Protein AF-A0A931VMH2-F1 (afdb_monomer_lite)

Sequence (175 aa):
MSTATKCRPGGHDCWEQVVAPPPVGAAPSLGPLAILEAFDHLDAVWRARGANHPRLVELKSAYSTGILGLACTNRDEFQRFNGSLADLLDHMKIGDELLSQEATKQSRDGSLQRFKAWAMASLQEDDQAQAIEALKKLQQIRMLRNHFLHSGASSKLPNSLAVLGISYPPDWGQA

Radius of gyration: 21.28 Å; chains: 1; bounding box: 62×47×49 Å

Structure (mmCIF, N/CA/C/O backbone):
data_AF-A0A931VMH2-F1
#
_entry.id   AF-A0A931VMH2-F1
#
loop_
_atom_site.group_PDB
_atom_site.id
_atom_site.type_symbol
_atom_site.label_atom_id
_atom_site.label_alt_id
_atom_site.label_comp_id
_atom_site.label_asym_id
_atom_site.label_entity_id
_atom_site.label_seq_id
_atom_site.pdbx_PDB_ins_code
_atom_site.Cartn_x
_atom_site.Cartn_y
_atom_site.Cartn_z
_atom_site.occupancy
_atom_site.B_iso_or_equiv
_atom_site.auth_seq_id
_atom_site.auth_comp_id
_atom_site.auth_asym_id
_atom_site.auth_atom_id
_atom_site.pdbx_PDB_model_num
ATOM 1 N N . MET A 1 1 ? 25.954 -33.266 -26.797 1.00 42.12 1 MET A N 1
ATOM 2 C CA . MET A 1 1 ? 26.553 -32.034 -26.239 1.00 42.12 1 MET A CA 1
ATOM 3 C C . MET A 1 1 ? 26.975 -32.350 -24.816 1.00 42.12 1 MET A C 1
ATOM 5 O O . MET A 1 1 ? 26.149 -32.804 -24.040 1.00 42.12 1 MET A O 1
ATOM 9 N N . SER A 1 2 ? 28.277 -32.266 -24.553 1.00 39.47 2 SER A N 1
ATOM 10 C CA . SER A 1 2 ? 28.936 -32.774 -23.346 1.00 39.47 2 SER A CA 1
ATOM 11 C C . SER A 1 2 ? 28.580 -31.927 -22.118 1.00 39.47 2 SER A C 1
ATOM 13 O O . SER A 1 2 ? 28.890 -30.738 -22.085 1.00 39.47 2 SER A O 1
ATOM 15 N N . THR A 1 3 ? 27.922 -32.516 -21.118 1.00 45.72 3 THR A N 1
ATOM 16 C CA . THR A 1 3 ? 27.689 -31.900 -19.804 1.00 45.72 3 THR A CA 1
ATOM 17 C C . THR A 1 3 ? 28.918 -32.113 -18.928 1.00 45.72 3 THR A C 1
ATOM 19 O O . THR A 1 3 ? 28.947 -33.004 -18.083 1.00 45.72 3 THR A O 1
ATOM 22 N N . ALA A 1 4 ? 29.952 -31.310 -19.147 1.00 49.78 4 ALA A N 1
ATOM 23 C CA . ALA A 1 4 ? 31.090 -31.235 -18.245 1.00 49.78 4 ALA A CA 1
ATOM 24 C C . ALA A 1 4 ? 31.126 -29.857 -17.574 1.00 49.78 4 ALA A C 1
ATOM 26 O O . ALA A 1 4 ? 30.988 -28.833 -18.242 1.00 49.78 4 ALA A O 1
ATOM 27 N N . THR A 1 5 ? 31.427 -29.862 -16.272 1.00 58.28 5 THR A N 1
ATOM 28 C CA . THR A 1 5 ? 31.909 -28.731 -15.447 1.00 58.28 5 THR A CA 1
ATOM 29 C C . THR A 1 5 ? 30.861 -27.928 -14.654 1.00 58.28 5 THR A C 1
ATOM 31 O O . THR A 1 5 ? 30.544 -26.790 -14.982 1.00 58.28 5 THR A O 1
ATOM 34 N N . LYS A 1 6 ? 30.390 -28.483 -13.524 1.00 65.38 6 LYS A N 1
ATOM 35 C CA . LYS A 1 6 ? 29.923 -27.694 -12.355 1.00 65.38 6 LYS A CA 1
ATOM 36 C C . LYS A 1 6 ? 30.417 -28.254 -11.012 1.00 65.38 6 LYS A C 1
ATOM 38 O O . LYS A 1 6 ? 29.824 -27.973 -9.976 1.00 65.38 6 LYS A O 1
ATOM 43 N N . CYS A 1 7 ? 31.491 -29.040 -11.020 1.00 71.62 7 CYS A N 1
ATOM 44 C CA . CYS A 1 7 ? 32.107 -29.548 -9.797 1.00 71.62 7 CYS A CA 1
ATOM 45 C C . CYS A 1 7 ? 33.499 -28.933 -9.640 1.00 71.62 7 CYS A C 1
ATOM 47 O O . CYS A 1 7 ? 34.250 -28.882 -10.617 1.00 71.62 7 CYS A O 1
ATOM 49 N N . ARG A 1 8 ? 33.838 -28.466 -8.435 1.00 75.62 8 ARG A N 1
ATOM 50 C CA . ARG A 1 8 ? 35.181 -27.978 -8.083 1.00 75.62 8 ARG A CA 1
ATOM 51 C C . ARG A 1 8 ? 35.698 -28.709 -6.835 1.00 75.62 8 ARG A C 1
ATOM 53 O O . ARG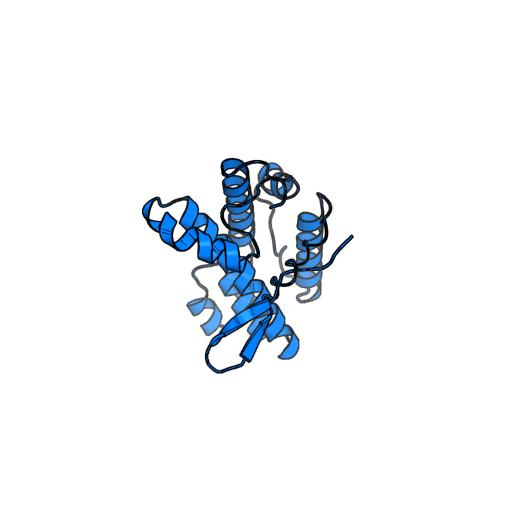 A 1 8 ? 34.879 -29.110 -6.010 1.00 75.62 8 ARG A O 1
ATOM 60 N N . PRO A 1 9 ? 37.016 -28.896 -6.673 1.00 74.81 9 PRO A N 1
ATOM 61 C CA . PRO A 1 9 ? 37.568 -29.456 -5.441 1.00 74.81 9 PRO A CA 1
ATOM 62 C C . PRO A 1 9 ? 37.358 -28.473 -4.274 1.00 74.81 9 PRO A C 1
ATOM 64 O O . PRO A 1 9 ? 37.781 -27.322 -4.366 1.00 74.81 9 PRO A O 1
ATOM 67 N N . GLY A 1 10 ? 36.693 -28.920 -3.202 1.00 65.94 10 GLY A N 1
ATOM 68 C CA . GLY A 1 10 ? 36.386 -28.120 -2.000 1.00 65.94 10 GLY A CA 1
ATOM 69 C C . GLY A 1 10 ? 37.443 -28.195 -0.889 1.00 65.94 10 GLY A C 1
ATOM 70 O O . GLY A 1 10 ? 37.294 -27.571 0.157 1.00 65.94 10 GLY A O 1
ATOM 71 N N . GLY A 1 11 ? 38.521 -28.957 -1.109 1.00 71.25 11 GLY A N 1
ATOM 72 C CA . GLY A 1 11 ? 39.480 -29.350 -0.066 1.00 71.25 11 GLY A CA 1
ATOM 73 C C . GLY A 1 11 ? 39.032 -30.605 0.701 1.00 71.25 11 GLY A C 1
ATOM 74 O O . GLY A 1 11 ? 37.857 -30.942 0.701 1.00 71.25 11 GLY A O 1
ATOM 75 N N . HIS A 1 12 ? 39.981 -31.332 1.307 1.00 51.59 12 HIS A N 1
ATOM 76 C CA . HIS A 1 12 ? 39.772 -32.625 1.997 1.00 51.59 12 HIS A CA 1
ATOM 77 C C . HIS A 1 12 ? 38.915 -33.642 1.215 1.00 51.59 12 HIS A C 1
ATOM 79 O O . HIS A 1 12 ? 37.801 -33.958 1.621 1.00 51.59 12 HIS A O 1
ATOM 85 N N . ASP A 1 13 ? 39.439 -34.141 0.088 1.00 64.50 13 ASP A N 1
ATOM 86 C CA . ASP A 1 13 ? 38.870 -35.224 -0.743 1.00 64.50 13 ASP A CA 1
ATOM 87 C C . ASP A 1 13 ? 37.395 -35.077 -1.175 1.00 64.50 13 ASP A C 1
ATOM 89 O O . ASP A 1 13 ? 36.820 -36.004 -1.749 1.00 64.50 13 ASP A O 1
ATOM 93 N N . CYS A 1 14 ? 36.770 -33.914 -0.968 1.00 71.06 14 CYS A N 1
ATOM 94 C CA . CYS A 1 14 ? 35.376 -33.684 -1.319 1.00 71.06 14 CYS A CA 1
ATOM 95 C C . CYS A 1 14 ? 35.227 -32.807 -2.573 1.00 71.06 14 CYS A C 1
ATOM 97 O O . CYS A 1 14 ? 35.977 -31.855 -2.823 1.00 71.06 14 CYS A O 1
ATOM 99 N N . TRP A 1 15 ? 34.238 -33.164 -3.393 1.00 78.81 15 TRP A N 1
ATOM 100 C CA . TRP A 1 15 ? 33.826 -32.401 -4.566 1.00 78.81 15 TRP A CA 1
ATOM 101 C C . TRP A 1 15 ? 32.634 -31.520 -4.198 1.00 78.81 15 TRP A C 1
ATOM 103 O O . TRP A 1 15 ? 31.618 -32.017 -3.717 1.00 78.81 15 TRP A O 1
ATOM 113 N N . GLU A 1 16 ? 32.736 -30.222 -4.468 1.00 79.19 16 GLU A N 1
ATOM 114 C CA . GLU A 1 16 ? 31.626 -29.282 -4.325 1.00 79.19 16 GLU A CA 1
ATOM 115 C C . GLU A 1 16 ? 30.883 -29.149 -5.652 1.00 79.19 16 GLU A C 1
ATOM 117 O O . GLU A 1 16 ? 31.488 -28.836 -6.683 1.00 79.19 16 GLU A O 1
ATOM 122 N N . GLN A 1 17 ? 29.562 -29.331 -5.628 1.00 75.44 17 GLN A N 1
ATOM 123 C CA . GLN A 1 17 ? 28.692 -29.011 -6.754 1.00 75.44 17 GLN A CA 1
ATOM 124 C C . GLN A 1 17 ? 28.274 -27.538 -6.682 1.00 75.44 17 GLN A C 1
ATOM 126 O O . GLN A 1 17 ? 27.613 -27.108 -5.738 1.00 75.44 17 GLN A O 1
ATOM 131 N N . VAL A 1 18 ? 28.611 -26.763 -7.712 1.00 71.50 18 VAL A N 1
ATOM 132 C CA . VAL A 1 18 ? 28.131 -25.388 -7.870 1.00 71.50 18 VAL A CA 1
ATOM 133 C C . VAL A 1 18 ? 26.680 -25.444 -8.347 1.00 71.50 18 VAL A C 1
ATOM 135 O O . VAL A 1 18 ? 26.397 -25.622 -9.536 1.00 71.50 18 VAL A O 1
ATOM 138 N N . VAL A 1 19 ? 25.748 -25.314 -7.405 1.00 73.31 19 VAL A N 1
ATOM 139 C CA . VAL A 1 19 ? 24.316 -25.198 -7.692 1.00 73.31 19 VAL A CA 1
ATOM 140 C C . VAL A 1 19 ? 24.008 -23.725 -7.945 1.00 73.31 19 VAL A C 1
ATOM 142 O O . VAL A 1 19 ? 24.228 -22.878 -7.082 1.00 73.31 19 VAL A O 1
ATOM 145 N N . ALA A 1 20 ? 23.531 -23.403 -9.149 1.00 68.00 20 ALA A N 1
ATOM 146 C CA . ALA A 1 20 ? 22.969 -22.080 -9.397 1.00 68.00 20 ALA A CA 1
ATOM 147 C C . ALA A 1 20 ? 21.694 -21.943 -8.548 1.00 68.00 20 ALA A C 1
ATOM 149 O O . ALA A 1 20 ? 20.912 -22.900 -8.523 1.00 68.00 20 ALA A O 1
ATOM 150 N N . PRO A 1 21 ? 21.468 -20.809 -7.860 1.00 56.44 21 PRO A N 1
ATOM 151 C CA . PRO A 1 21 ? 20.215 -20.604 -7.149 1.00 56.44 21 PRO A CA 1
ATOM 152 C C . PRO A 1 21 ? 19.050 -20.777 -8.134 1.00 56.44 21 PRO A C 1
ATOM 154 O O . PRO A 1 21 ? 19.194 -20.411 -9.308 1.00 56.44 21 PRO A O 1
ATOM 157 N N . PRO A 1 22 ? 17.919 -21.365 -7.700 1.00 48.97 22 PRO A N 1
ATOM 158 C CA . PRO A 1 22 ? 16.752 -21.466 -8.560 1.00 48.97 22 PRO A CA 1
ATOM 159 C C . PRO A 1 22 ? 16.397 -20.063 -9.067 1.00 48.97 22 PRO A C 1
ATOM 161 O O . PRO A 1 22 ? 16.495 -19.106 -8.289 1.00 48.97 22 PRO A O 1
ATOM 164 N N . PRO A 1 23 ? 16.026 -19.910 -10.353 1.00 52.97 23 PRO A N 1
ATOM 165 C CA . PRO A 1 23 ? 15.557 -18.626 -10.842 1.00 52.97 23 PRO A CA 1
ATOM 166 C C . PRO A 1 23 ? 14.404 -18.192 -9.942 1.00 52.97 23 PRO A C 1
ATOM 168 O O . PRO A 1 23 ? 13.456 -18.954 -9.735 1.00 52.97 23 PRO A O 1
ATOM 171 N N . VAL A 1 24 ? 14.522 -16.998 -9.358 1.00 58.25 24 VAL A N 1
ATOM 172 C CA . VAL A 1 24 ? 13.418 -16.370 -8.632 1.00 58.25 24 VAL A CA 1
ATOM 173 C C . VAL A 1 24 ? 12.258 -16.339 -9.620 1.00 58.25 24 VAL A C 1
ATOM 175 O O . VAL A 1 24 ? 12.388 -15.750 -10.692 1.00 58.25 24 VAL A O 1
ATOM 178 N N . GLY A 1 25 ? 11.190 -17.086 -9.328 1.00 49.72 25 GLY A N 1
ATOM 179 C CA . GLY A 1 25 ? 10.059 -17.209 -10.240 1.00 49.72 25 GLY A CA 1
ATOM 180 C C . GLY A 1 25 ? 9.553 -15.817 -10.598 1.00 49.72 25 GLY A C 1
ATOM 181 O O . GLY A 1 25 ? 9.326 -15.007 -9.698 1.00 49.72 25 GLY A O 1
ATOM 182 N N . ALA A 1 26 ? 9.430 -15.531 -11.896 1.00 53.94 26 ALA A N 1
ATOM 183 C CA . ALA A 1 26 ? 8.871 -14.270 -12.358 1.00 53.94 26 ALA A CA 1
ATOM 184 C C . ALA A 1 26 ? 7.502 -14.076 -11.697 1.00 53.94 26 ALA A C 1
ATOM 186 O O . ALA A 1 26 ? 6.684 -15.004 -11.678 1.00 53.94 26 ALA A O 1
ATOM 187 N N . ALA A 1 27 ? 7.270 -12.895 -11.121 1.00 58.91 27 ALA A N 1
ATOM 188 C CA . ALA A 1 27 ? 5.956 -12.557 -10.604 1.00 58.91 27 ALA A CA 1
ATOM 189 C C . ALA A 1 27 ? 4.923 -12.747 -11.733 1.00 58.91 27 ALA A C 1
ATOM 191 O O . ALA A 1 27 ? 5.233 -12.454 -12.894 1.00 58.91 27 ALA A O 1
ATOM 192 N N . PRO A 1 28 ? 3.721 -13.275 -11.438 1.00 60.28 28 PRO A N 1
ATOM 193 C CA . PRO A 1 28 ? 2.686 -13.401 -12.453 1.00 60.28 28 PRO A CA 1
ATOM 194 C C . PRO A 1 28 ? 2.455 -12.035 -13.103 1.00 60.28 28 PRO A C 1
ATOM 196 O O . PRO A 1 28 ? 2.351 -11.028 -12.404 1.00 60.28 28 PRO A O 1
ATOM 199 N N . SER A 1 29 ? 2.400 -12.002 -14.438 1.00 66.06 29 SER A N 1
ATOM 200 C CA . SER A 1 29 ? 2.102 -10.774 -15.174 1.00 66.06 29 SER A CA 1
ATOM 201 C C . SER A 1 29 ? 0.709 -10.301 -14.770 1.00 66.06 29 SER A C 1
ATOM 203 O O . SER A 1 29 ? -0.296 -10.947 -15.069 1.00 66.06 29 SER A O 1
ATOM 205 N N . LEU A 1 30 ? 0.666 -9.206 -14.017 1.00 74.81 30 LEU A N 1
ATOM 206 C CA . LEU A 1 30 ? -0.573 -8.558 -13.629 1.00 74.81 30 LEU A CA 1
ATOM 207 C C . LEU A 1 30 ? -1.060 -7.698 -14.797 1.00 74.81 30 LEU A C 1
ATOM 209 O O . LEU A 1 30 ? -0.277 -6.993 -15.434 1.00 74.81 30 LEU A O 1
ATOM 213 N N . GLY A 1 31 ? -2.359 -7.764 -15.089 1.00 82.12 31 GLY A N 1
ATOM 214 C CA . GLY A 1 31 ? -2.971 -6.879 -16.076 1.00 82.12 31 GLY A CA 1
ATOM 215 C C . GLY A 1 31 ? -2.892 -5.409 -15.637 1.00 82.12 31 GLY A C 1
ATOM 216 O O . GLY A 1 31 ? -2.783 -5.130 -14.441 1.00 82.12 31 GLY A O 1
ATOM 217 N N . PRO A 1 32 ? -3.024 -4.450 -16.570 1.00 84.31 32 PRO A N 1
ATOM 218 C CA . PRO A 1 32 ? -2.897 -3.017 -16.275 1.00 84.31 32 PRO A CA 1
ATOM 219 C C . PRO A 1 32 ? -3.926 -2.500 -15.256 1.00 84.31 32 PRO A C 1
ATOM 221 O O . PRO A 1 32 ? -3.747 -1.438 -14.677 1.00 84.31 32 PRO A O 1
ATOM 224 N N . LEU A 1 33 ? -5.013 -3.235 -15.013 1.00 87.88 33 LEU A N 1
ATOM 225 C CA . LEU A 1 33 ? -6.050 -2.855 -14.050 1.00 87.88 33 LEU A CA 1
ATOM 226 C C . LEU A 1 33 ? -5.936 -3.591 -12.708 1.00 87.88 33 LEU A C 1
ATOM 228 O O . LEU A 1 33 ? -6.684 -3.271 -11.792 1.00 87.88 33 LEU A O 1
ATOM 232 N N . ALA A 1 34 ? -4.990 -4.520 -12.546 1.00 88.12 34 ALA A N 1
ATOM 233 C CA . ALA A 1 34 ? -4.937 -5.404 -11.380 1.00 88.12 34 ALA A CA 1
ATOM 234 C C . ALA A 1 34 ? -4.805 -4.650 -10.046 1.00 88.12 34 ALA A C 1
ATOM 236 O O . ALA A 1 34 ? -5.396 -5.047 -9.045 1.00 88.12 34 ALA A O 1
ATOM 237 N N . ILE A 1 35 ? -4.057 -3.540 -10.017 1.00 86.75 35 ILE A N 1
ATOM 238 C CA . ILE A 1 35 ? -3.941 -2.707 -8.810 1.00 86.75 35 ILE A CA 1
ATOM 239 C C . ILE A 1 35 ? -5.276 -2.029 -8.488 1.00 86.75 35 ILE A C 1
ATOM 241 O O . ILE A 1 35 ? -5.665 -1.969 -7.324 1.00 86.75 35 ILE A O 1
ATOM 245 N N . LEU A 1 36 ? -5.993 -1.547 -9.506 1.00 87.75 36 LEU A N 1
ATOM 246 C CA . LEU A 1 36 ? -7.300 -0.914 -9.327 1.00 87.75 36 LEU A CA 1
ATOM 247 C C . LEU A 1 36 ? -8.322 -1.930 -8.809 1.00 87.75 36 LEU A C 1
ATOM 249 O O . LEU A 1 36 ? -8.990 -1.671 -7.813 1.00 87.75 36 LEU A O 1
ATOM 253 N N . GLU A 1 37 ? -8.353 -3.120 -9.411 1.00 89.88 37 GLU A N 1
ATOM 254 C CA . GLU A 1 37 ? -9.196 -4.238 -8.978 1.00 89.88 37 GLU A CA 1
ATOM 255 C C . GLU A 1 37 ? -8.888 -4.663 -7.535 1.00 89.88 37 GLU A C 1
ATOM 257 O O . GLU A 1 37 ? -9.805 -4.922 -6.756 1.00 89.88 37 GLU A O 1
ATOM 262 N N . ALA A 1 38 ? -7.609 -4.692 -7.145 1.00 89.75 38 ALA A N 1
ATOM 263 C CA . ALA A 1 38 ? -7.209 -5.013 -5.778 1.00 89.75 38 ALA A CA 1
ATOM 264 C C . ALA A 1 38 ? -7.721 -3.976 -4.764 1.00 89.75 38 ALA A C 1
ATOM 266 O O . ALA A 1 38 ? -8.177 -4.353 -3.682 1.00 89.75 38 ALA A O 1
ATOM 267 N N . PHE A 1 39 ? -7.684 -2.683 -5.105 1.00 89.06 39 PHE A N 1
ATOM 268 C CA . PHE A 1 39 ? -8.239 -1.629 -4.252 1.00 89.06 39 PHE A CA 1
ATOM 269 C C . PHE A 1 39 ? -9.767 -1.672 -4.184 1.00 89.06 39 PHE A C 1
ATOM 271 O O . PHE A 1 39 ? -10.316 -1.530 -3.092 1.00 89.06 39 PHE A O 1
ATOM 278 N N . ASP A 1 40 ? -10.449 -1.929 -5.302 1.00 89.12 40 ASP A N 1
ATOM 279 C CA . ASP A 1 40 ? -11.906 -2.098 -5.324 1.00 89.12 40 ASP A CA 1
ATOM 280 C C . ASP A 1 40 ? -12.341 -3.308 -4.492 1.00 89.12 40 ASP A C 1
ATOM 282 O O . ASP A 1 40 ? -13.294 -3.225 -3.713 1.00 89.12 40 ASP A O 1
ATOM 286 N N . HIS A 1 41 ? -11.613 -4.423 -4.598 1.00 89.56 41 HIS A N 1
ATOM 287 C CA . HIS A 1 41 ? -11.854 -5.602 -3.775 1.00 89.56 41 HIS A CA 1
ATOM 288 C C . HIS A 1 41 ? -11.646 -5.298 -2.286 1.00 89.56 41 HIS A C 1
ATOM 290 O O . HIS A 1 41 ? -12.500 -5.636 -1.464 1.00 89.56 41 HIS A O 1
ATOM 296 N N . LEU A 1 42 ? -10.547 -4.625 -1.932 1.00 88.00 42 LEU A N 1
ATOM 297 C CA . LEU A 1 42 ? -10.264 -4.241 -0.552 1.00 88.00 42 LEU A CA 1
ATOM 298 C C . LEU A 1 42 ? -11.351 -3.312 0.014 1.00 88.00 42 LEU A C 1
ATOM 300 O O . LEU A 1 42 ? -11.799 -3.522 1.141 1.00 88.00 42 LEU A O 1
ATOM 304 N N . ASP A 1 43 ? -11.812 -2.326 -0.760 1.00 88.62 43 ASP A N 1
ATOM 305 C CA . ASP A 1 43 ? -12.900 -1.429 -0.358 1.00 88.62 43 ASP A CA 1
ATOM 306 C C . ASP A 1 43 ? -14.236 -2.173 -0.213 1.00 88.62 43 ASP A C 1
ATOM 308 O O . ASP A 1 43 ? -14.979 -1.941 0.741 1.00 88.62 43 ASP A O 1
ATOM 312 N N . ALA A 1 44 ? -14.536 -3.121 -1.104 1.00 87.88 44 ALA A N 1
ATOM 313 C CA . ALA A 1 44 ? -15.732 -3.951 -0.995 1.00 87.88 44 ALA A CA 1
ATOM 314 C C . ALA A 1 44 ? -15.722 -4.801 0.286 1.00 87.88 44 ALA A C 1
ATOM 316 O O . ALA A 1 44 ? -16.713 -4.820 1.021 1.00 87.88 44 ALA A O 1
ATOM 317 N N . VAL A 1 45 ? -14.595 -5.454 0.593 1.00 85.75 45 VAL A N 1
ATOM 318 C CA . VAL A 1 45 ? -14.419 -6.232 1.831 1.00 85.75 45 VAL A CA 1
ATOM 319 C C . VAL A 1 45 ? -14.517 -5.330 3.061 1.00 85.75 45 VAL A C 1
ATOM 321 O O . VAL A 1 45 ? -15.193 -5.683 4.029 1.00 85.75 45 VAL A O 1
ATOM 324 N N . TRP A 1 46 ? -13.892 -4.153 3.018 1.00 85.44 46 TRP A N 1
ATOM 325 C CA . TRP A 1 46 ? -13.971 -3.150 4.078 1.00 85.44 46 TRP A CA 1
ATOM 326 C C . TRP A 1 46 ? -15.419 -2.759 4.390 1.00 85.44 46 TRP A C 1
ATOM 328 O O . TRP A 1 46 ? -15.866 -2.854 5.534 1.00 85.44 46 TRP A O 1
ATOM 338 N N . ARG A 1 47 ? -16.185 -2.395 3.358 1.00 85.12 47 ARG A N 1
ATOM 339 C CA . ARG A 1 47 ? -17.589 -1.989 3.498 1.00 85.12 47 ARG A CA 1
ATOM 340 C C . ARG A 1 47 ? -18.495 -3.129 3.946 1.00 85.12 47 ARG A C 1
ATOM 342 O O . ARG A 1 47 ? -19.459 -2.886 4.665 1.00 85.12 47 ARG A O 1
ATOM 349 N N . ALA A 1 48 ? -18.194 -4.363 3.546 1.00 83.38 48 ALA A N 1
ATOM 350 C CA . ALA A 1 48 ? -18.934 -5.533 4.004 1.00 83.38 48 ALA A CA 1
ATOM 351 C C . ALA A 1 48 ? -18.720 -5.804 5.502 1.00 83.38 48 ALA A C 1
ATOM 353 O O . ALA A 1 48 ? -19.642 -6.255 6.179 1.00 83.38 48 ALA A O 1
ATOM 354 N N . ARG A 1 49 ? -17.520 -5.523 6.029 1.00 78.00 49 ARG A N 1
ATOM 355 C CA . ARG A 1 49 ? -17.181 -5.779 7.438 1.00 78.00 49 ARG A CA 1
ATOM 356 C C . ARG A 1 49 ? -17.676 -4.713 8.409 1.00 78.00 49 ARG A C 1
ATOM 358 O O . ARG A 1 49 ? -17.807 -5.018 9.590 1.00 78.00 49 ARG A O 1
ATOM 365 N N . GLY A 1 50 ? -18.002 -3.507 7.953 1.00 66.38 50 GLY A N 1
ATOM 366 C CA . GLY A 1 50 ? -18.672 -2.537 8.810 1.00 66.38 50 GLY A CA 1
ATOM 367 C C . GLY A 1 50 ? -19.717 -1.742 8.044 1.00 66.38 50 GLY A C 1
ATOM 368 O O . GLY A 1 50 ? -19.416 -0.929 7.172 1.00 66.38 50 GLY A O 1
ATOM 369 N N . ALA A 1 51 ? -20.973 -2.018 8.389 1.00 49.56 51 ALA A N 1
ATOM 370 C CA . ALA A 1 51 ? -22.155 -1.726 7.585 1.00 49.56 51 ALA A CA 1
ATOM 371 C C . ALA A 1 51 ? -22.434 -0.233 7.312 1.00 49.56 51 ALA A C 1
ATOM 373 O O . ALA A 1 51 ? -23.390 0.064 6.608 1.00 49.56 51 ALA A O 1
ATOM 374 N N . ASN A 1 52 ? -21.625 0.700 7.824 1.00 63.72 52 ASN A N 1
ATOM 375 C CA . ASN A 1 52 ? -21.810 2.143 7.646 1.00 63.72 52 ASN A CA 1
ATOM 376 C C . ASN A 1 52 ? -20.498 2.940 7.515 1.00 63.72 52 ASN A C 1
ATOM 378 O O . ASN A 1 52 ? -20.521 4.164 7.654 1.00 63.72 52 ASN A O 1
ATOM 382 N N . HIS A 1 53 ? -19.351 2.299 7.261 1.00 71.50 53 HIS A N 1
ATOM 383 C CA . HIS A 1 53 ? -18.114 3.072 7.113 1.00 71.50 53 HIS A CA 1
ATOM 384 C C . HIS A 1 53 ? -18.041 3.776 5.756 1.00 71.50 53 HIS A C 1
ATOM 386 O O . HIS A 1 53 ? -18.515 3.243 4.743 1.00 71.50 53 HIS A O 1
ATOM 392 N N . PRO A 1 54 ? -17.420 4.969 5.711 1.00 78.06 54 PRO A N 1
ATOM 393 C CA . PRO A 1 54 ? -17.034 5.582 4.451 1.00 78.06 54 PRO A CA 1
ATOM 394 C C . PRO A 1 54 ? -16.094 4.653 3.667 1.00 78.06 54 PRO A C 1
ATOM 396 O O . PRO A 1 54 ? -15.521 3.703 4.212 1.00 78.06 54 PRO A O 1
ATOM 399 N N . ARG A 1 55 ? -15.944 4.948 2.370 1.00 86.44 55 ARG A N 1
ATOM 400 C CA . ARG A 1 55 ? -14.962 4.290 1.497 1.00 86.44 55 ARG A CA 1
ATOM 401 C C . ARG A 1 55 ? -13.598 4.266 2.191 1.00 86.44 55 ARG A C 1
ATOM 403 O O . ARG A 1 55 ? -13.166 5.288 2.726 1.00 86.44 55 ARG A O 1
ATOM 410 N N . LEU A 1 56 ? -12.938 3.111 2.167 1.00 86.75 56 LEU A N 1
ATOM 411 C CA . LEU A 1 56 ? -11.607 2.940 2.742 1.00 86.75 56 LEU A CA 1
ATOM 412 C C . LEU A 1 56 ? -10.608 3.845 2.034 1.00 86.75 56 LEU A C 1
ATOM 414 O O . LEU A 1 56 ? -9.751 4.449 2.672 1.00 86.75 56 LEU A O 1
ATOM 418 N N . VAL A 1 57 ? -10.719 3.914 0.709 1.00 83.81 57 VAL A N 1
ATOM 419 C CA . VAL A 1 57 ? -9.831 4.687 -0.151 1.00 83.81 57 VAL A CA 1
ATOM 420 C C . VAL A 1 57 ? -10.650 5.729 -0.888 1.00 83.81 57 VAL A C 1
ATOM 422 O O . VAL A 1 57 ? -11.641 5.414 -1.544 1.00 83.81 57 VAL A O 1
ATOM 425 N N . GLU A 1 58 ? -10.212 6.980 -0.810 1.00 81.06 58 GLU A N 1
ATOM 426 C CA . GLU A 1 58 ? -10.742 8.050 -1.643 1.00 81.06 58 GLU A CA 1
ATOM 427 C C . GLU A 1 58 ? -9.731 8.419 -2.722 1.00 81.06 58 GLU A C 1
ATOM 429 O O . GLU A 1 58 ? -8.559 8.696 -2.451 1.00 81.06 58 GLU A O 1
ATOM 434 N N . LEU A 1 59 ? -10.201 8.438 -3.968 1.00 78.19 59 LEU A N 1
ATOM 435 C CA . LEU A 1 59 ? -9.393 8.851 -5.104 1.00 78.19 59 LEU A CA 1
ATOM 436 C C . LEU A 1 59 ? -9.117 10.350 -5.011 1.00 78.19 59 LEU A C 1
ATOM 438 O O . LEU A 1 59 ? -10.003 11.175 -5.223 1.00 78.19 59 LEU A O 1
ATOM 442 N N . LYS A 1 60 ? -7.862 10.707 -4.745 1.00 78.50 60 LYS A N 1
ATOM 443 C CA . LYS A 1 60 ? -7.428 12.108 -4.767 1.00 78.50 60 LYS A CA 1
ATOM 444 C C . LYS A 1 60 ? -7.384 12.673 -6.188 1.00 78.50 60 LYS A C 1
ATOM 446 O O . LYS A 1 60 ? -7.679 13.844 -6.404 1.00 78.50 60 LYS A O 1
ATOM 451 N N . SER A 1 61 ? -6.963 11.852 -7.150 1.00 85.06 61 SER A N 1
ATOM 452 C CA . SER A 1 61 ? -6.820 12.226 -8.557 1.00 85.06 61 SER A CA 1
ATOM 453 C C . SER A 1 61 ? -6.935 10.993 -9.443 1.00 85.06 61 SER A C 1
ATOM 455 O O . SER A 1 61 ? -6.214 10.016 -9.240 1.00 85.06 61 SER A O 1
ATOM 457 N N . ALA A 1 62 ? -7.789 11.068 -10.467 1.00 85.44 62 ALA A N 1
ATOM 458 C CA . ALA A 1 62 ? -7.927 10.009 -11.465 1.00 85.44 62 ALA A CA 1
ATOM 459 C C . ALA A 1 62 ? -6.598 9.718 -12.182 1.00 85.44 62 ALA A C 1
ATOM 461 O O . ALA A 1 62 ? -6.289 8.563 -12.454 1.00 85.44 62 ALA A O 1
ATOM 462 N N . TYR A 1 63 ? -5.780 10.749 -12.428 1.00 86.50 63 TYR A N 1
ATOM 463 C CA . TYR A 1 63 ? -4.462 10.582 -13.039 1.00 86.50 63 TYR A CA 1
ATOM 464 C C . TYR A 1 63 ? -3.510 9.807 -12.123 1.00 86.50 63 TYR A C 1
ATOM 466 O O . TYR A 1 63 ? -2.942 8.807 -12.548 1.00 86.50 63 TYR A O 1
ATOM 474 N N . SER A 1 64 ? -3.366 10.227 -10.859 1.00 84.88 64 SER A N 1
ATOM 475 C CA . SER A 1 64 ? -2.450 9.586 -9.901 1.00 84.88 64 SER A CA 1
ATOM 476 C C . SER A 1 64 ? -2.793 8.120 -9.650 1.00 84.88 64 SER A C 1
ATOM 478 O O . SER A 1 64 ? -1.898 7.313 -9.424 1.00 84.88 64 SER A O 1
ATOM 480 N N . THR A 1 65 ? -4.076 7.769 -9.719 1.00 85.94 65 THR A N 1
ATOM 481 C CA . THR A 1 65 ? -4.519 6.379 -9.614 1.00 85.94 65 THR A CA 1
ATOM 482 C C . THR A 1 65 ? -4.345 5.622 -10.930 1.00 85.94 65 THR A C 1
ATOM 484 O O . THR A 1 65 ? -3.858 4.496 -10.918 1.00 85.94 65 THR A O 1
ATOM 487 N N . GLY A 1 66 ? -4.661 6.238 -12.073 1.00 86.88 66 GLY A N 1
ATOM 488 C CA . GLY A 1 66 ? -4.523 5.610 -13.389 1.00 86.88 66 GLY A CA 1
ATOM 489 C C . GLY A 1 66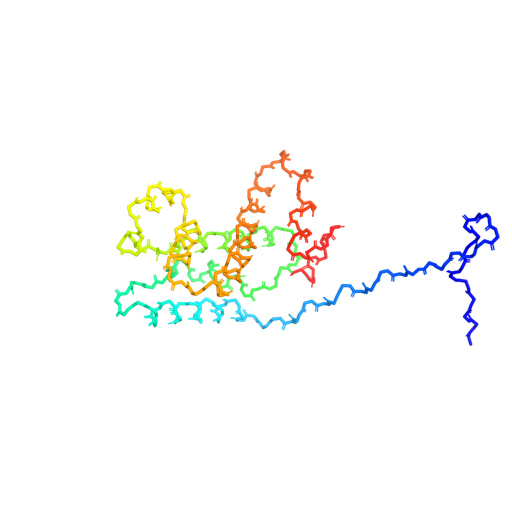 ? -3.080 5.246 -13.745 1.00 86.88 66 GLY A C 1
ATOM 490 O O . GLY A 1 66 ? -2.846 4.196 -14.337 1.00 86.88 66 GLY A O 1
ATOM 491 N N . ILE A 1 67 ? -2.098 6.056 -13.331 1.00 90.12 67 ILE A N 1
ATOM 492 C CA . ILE A 1 67 ? -0.682 5.759 -13.601 1.00 90.12 67 ILE A CA 1
ATOM 493 C C . ILE A 1 67 ? -0.166 4.507 -12.882 1.00 90.12 67 ILE A C 1
ATOM 495 O O . ILE A 1 67 ? 0.844 3.960 -13.305 1.00 90.12 67 ILE A O 1
ATOM 499 N N . LEU A 1 68 ? -0.849 4.032 -11.833 1.00 88.62 68 LEU A N 1
ATOM 500 C CA . LEU A 1 68 ? -0.477 2.789 -11.148 1.00 88.62 68 LEU A CA 1
ATOM 501 C C . LEU A 1 68 ? -0.687 1.556 -12.031 1.00 88.62 68 LEU A C 1
ATOM 503 O O . LEU A 1 68 ? -0.075 0.525 -11.787 1.00 88.62 68 LEU A O 1
ATOM 507 N N . GLY A 1 69 ? -1.533 1.662 -13.056 1.00 87.00 69 GLY A N 1
ATOM 508 C CA . GLY A 1 69 ? -1.751 0.601 -14.035 1.00 87.00 69 GLY A CA 1
ATOM 509 C C . GLY A 1 69 ? -0.736 0.563 -15.178 1.00 87.00 69 GLY A C 1
ATOM 510 O O . GLY A 1 69 ? -0.822 -0.303 -16.047 1.00 87.00 69 GLY A O 1
ATOM 511 N N . LEU A 1 70 ? 0.194 1.521 -15.225 1.00 87.19 70 LEU A N 1
ATOM 512 C CA . LEU A 1 70 ? 1.188 1.622 -16.288 1.00 87.19 70 LEU A CA 1
ATOM 513 C C . LEU A 1 70 ? 2.467 0.884 -15.895 1.00 87.19 70 LEU A C 1
ATOM 515 O O . LEU A 1 70 ? 2.929 0.981 -14.759 1.00 87.19 70 LEU A O 1
ATOM 519 N N . ALA A 1 71 ? 3.082 0.210 -16.866 1.00 83.12 71 ALA A N 1
ATOM 520 C CA . ALA A 1 71 ? 4.442 -0.285 -16.705 1.00 83.12 71 ALA A CA 1
ATOM 521 C C . ALA A 1 71 ? 5.404 0.901 -16.551 1.00 83.12 71 ALA A C 1
ATOM 523 O O . ALA A 1 71 ? 5.281 1.907 -17.258 1.00 83.12 71 ALA A O 1
ATOM 524 N N . CYS A 1 72 ? 6.360 0.787 -15.633 1.00 84.56 72 CYS A N 1
ATOM 525 C CA . CYS A 1 72 ? 7.499 1.694 -15.611 1.00 84.56 72 CYS A CA 1
ATOM 526 C C . CYS A 1 72 ? 8.541 1.217 -16.630 1.00 84.56 72 CYS A C 1
ATOM 528 O O . CYS A 1 72 ? 8.638 0.033 -16.922 1.00 84.56 72 CYS A O 1
ATOM 530 N N . THR A 1 73 ? 9.289 2.141 -17.220 1.00 83.88 73 THR A N 1
ATOM 531 C CA . THR A 1 73 ? 10.363 1.829 -18.182 1.00 83.88 73 THR A CA 1
ATOM 532 C C . THR A 1 73 ? 11.708 2.390 -17.738 1.00 83.88 73 THR A C 1
ATOM 534 O O . THR A 1 73 ? 12.753 2.079 -18.308 1.00 83.88 73 THR A O 1
ATOM 537 N N . ASN A 1 74 ? 11.695 3.232 -16.706 1.00 83.94 74 ASN A N 1
ATOM 538 C CA . ASN A 1 74 ? 12.871 3.867 -16.145 1.00 83.94 74 ASN A CA 1
ATOM 539 C C . ASN A 1 74 ? 12.666 4.201 -14.660 1.00 83.94 74 ASN A C 1
ATOM 541 O O . ASN A 1 74 ? 11.562 4.137 -14.112 1.00 83.94 74 ASN A O 1
ATOM 545 N N . ARG A 1 75 ? 13.766 4.595 -14.016 1.00 84.44 75 ARG A N 1
ATOM 546 C CA . ARG A 1 75 ? 13.816 4.938 -12.592 1.00 84.44 75 ARG A CA 1
ATOM 547 C C . ARG A 1 75 ? 12.867 6.075 -12.204 1.00 84.44 75 ARG A C 1
ATOM 549 O O . ARG A 1 75 ? 12.264 6.002 -11.136 1.00 84.44 75 ARG A O 1
ATOM 556 N N . ASP A 1 76 ? 12.756 7.116 -13.025 1.00 86.25 76 ASP A N 1
ATOM 557 C CA . ASP A 1 76 ? 11.961 8.304 -12.693 1.00 86.25 76 ASP A CA 1
ATOM 558 C C . ASP A 1 76 ? 10.464 7.979 -12.714 1.00 86.25 76 ASP A C 1
ATOM 560 O O . ASP A 1 76 ? 9.713 8.392 -11.826 1.00 86.25 76 ASP A O 1
ATOM 564 N N . GLU A 1 77 ? 10.033 7.166 -13.682 1.00 88.69 77 GLU A N 1
ATOM 565 C CA . GLU A 1 77 ? 8.679 6.618 -13.731 1.00 88.69 77 GLU A CA 1
ATOM 566 C C . GLU A 1 77 ? 8.384 5.740 -12.522 1.00 88.69 77 GLU A C 1
ATOM 568 O O . GLU A 1 77 ? 7.371 5.959 -11.859 1.00 88.69 77 GLU A O 1
ATOM 573 N N . PHE A 1 78 ? 9.286 4.816 -12.178 1.00 87.25 78 PHE A N 1
ATOM 574 C CA . PHE A 1 78 ? 9.126 3.979 -10.992 1.00 87.25 78 PHE A CA 1
ATOM 575 C C . PHE A 1 78 ? 9.011 4.821 -9.717 1.00 87.25 78 PHE A C 1
ATOM 577 O O . PHE A 1 78 ? 8.104 4.617 -8.912 1.00 87.25 78 PHE A O 1
ATOM 584 N N . GLN A 1 79 ? 9.882 5.817 -9.540 1.00 87.50 79 GLN A N 1
ATOM 585 C CA . GLN A 1 79 ? 9.836 6.720 -8.392 1.00 87.50 79 GLN A CA 1
ATOM 586 C C . GLN A 1 79 ? 8.504 7.481 -8.327 1.00 87.50 79 GLN A C 1
ATOM 588 O O . GLN A 1 79 ? 7.905 7.588 -7.253 1.00 87.50 79 GLN A O 1
ATOM 593 N N . ARG A 1 80 ? 8.015 7.985 -9.465 1.00 88.75 80 ARG A N 1
ATOM 594 C CA . ARG A 1 80 ? 6.725 8.681 -9.566 1.00 88.75 80 ARG A CA 1
ATOM 595 C C . ARG A 1 80 ? 5.545 7.759 -9.245 1.00 88.75 80 ARG A C 1
ATOM 597 O O . ARG A 1 80 ? 4.629 8.171 -8.529 1.00 88.75 80 ARG A O 1
ATOM 604 N N . PHE A 1 81 ? 5.554 6.531 -9.760 1.00 90.25 81 PHE A N 1
ATOM 605 C CA . PHE A 1 81 ? 4.487 5.548 -9.550 1.00 90.25 81 PHE A CA 1
ATOM 606 C C . PHE A 1 81 ? 4.477 5.053 -8.102 1.00 90.25 81 PHE A C 1
ATOM 608 O O . PHE A 1 81 ? 3.433 5.091 -7.455 1.00 90.25 81 PHE A O 1
ATOM 615 N N . ASN A 1 82 ? 5.645 4.729 -7.540 1.00 88.94 82 ASN A N 1
ATOM 616 C CA . ASN A 1 82 ? 5.799 4.392 -6.125 1.00 88.94 82 ASN A CA 1
ATOM 617 C C . ASN A 1 82 ? 5.343 5.544 -5.212 1.00 88.94 82 ASN A C 1
ATOM 619 O O . ASN A 1 82 ? 4.680 5.312 -4.203 1.00 88.94 82 ASN A O 1
ATOM 623 N N . GLY A 1 83 ? 5.659 6.793 -5.573 1.00 90.12 83 GLY A N 1
ATOM 624 C CA . GLY A 1 83 ? 5.160 7.979 -4.877 1.00 90.12 83 GLY A CA 1
ATOM 625 C C . GLY A 1 83 ? 3.633 8.074 -4.903 1.00 90.12 83 GLY A C 1
ATOM 626 O O . GLY A 1 83 ? 3.018 8.268 -3.860 1.00 90.12 83 GLY A O 1
ATOM 627 N N . SER A 1 84 ? 3.022 7.848 -6.068 1.00 90.75 84 SER A N 1
ATOM 628 C CA . SER A 1 84 ? 1.561 7.881 -6.231 1.00 90.75 84 SER A CA 1
ATOM 629 C C . SER A 1 84 ? 0.863 6.760 -5.456 1.00 90.75 84 SER A C 1
ATOM 631 O O . SER A 1 84 ? -0.195 6.986 -4.871 1.00 90.75 84 SER A O 1
ATOM 633 N N . LEU A 1 85 ? 1.474 5.573 -5.384 1.00 90.38 85 LEU A N 1
ATOM 634 C CA . LEU A 1 85 ? 0.972 4.466 -4.573 1.00 90.38 85 LEU A CA 1
ATOM 635 C C . LEU A 1 85 ? 1.068 4.786 -3.079 1.00 90.38 85 LEU A C 1
ATOM 637 O O . LEU A 1 85 ? 0.103 4.595 -2.344 1.00 90.38 85 LEU A O 1
ATOM 641 N N . ALA A 1 86 ? 2.208 5.306 -2.622 1.00 89.50 86 ALA A N 1
ATOM 642 C CA . ALA A 1 86 ? 2.380 5.715 -1.231 1.00 89.50 86 ALA A CA 1
ATOM 643 C C . ALA A 1 86 ? 1.392 6.823 -0.835 1.00 89.50 86 ALA A C 1
ATOM 645 O O . ALA A 1 86 ? 0.830 6.775 0.257 1.00 89.50 86 ALA A O 1
ATOM 646 N N . ASP A 1 87 ? 1.131 7.777 -1.729 1.00 88.81 87 ASP A N 1
ATOM 647 C CA . ASP A 1 87 ? 0.120 8.809 -1.516 1.00 88.81 87 ASP A CA 1
ATOM 648 C C . ASP A 1 87 ? -1.280 8.195 -1.407 1.00 88.81 87 ASP A C 1
ATOM 650 O O . ASP A 1 87 ? -2.014 8.540 -0.485 1.00 88.81 87 ASP A O 1
ATOM 654 N N . LEU A 1 88 ? -1.649 7.253 -2.280 1.00 89.44 88 LEU A N 1
ATOM 655 C CA . LEU A 1 88 ? -2.933 6.547 -2.197 1.00 89.44 88 LEU A CA 1
ATOM 656 C C . LEU A 1 88 ? -3.101 5.832 -0.844 1.00 89.44 88 LEU A C 1
ATOM 658 O O . LEU A 1 88 ? -4.147 5.948 -0.207 1.00 89.44 88 LEU A O 1
ATOM 662 N N . LEU A 1 89 ? -2.048 5.160 -0.368 1.00 90.06 89 LEU A N 1
ATOM 663 C CA . LEU A 1 89 ? -2.029 4.504 0.942 1.00 90.06 89 LEU A CA 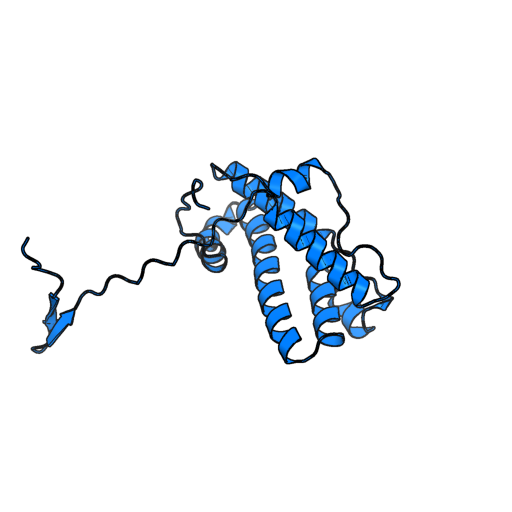1
ATOM 664 C C . LEU A 1 89 ? -2.145 5.511 2.095 1.00 90.06 89 LEU A C 1
ATOM 666 O O . LEU A 1 89 ? -2.872 5.260 3.056 1.00 90.06 89 LEU A O 1
ATOM 670 N N . ASP A 1 90 ? -1.469 6.659 2.011 1.00 87.56 90 ASP A N 1
ATOM 671 C CA . ASP A 1 90 ? -1.534 7.728 3.018 1.00 87.56 90 ASP A CA 1
ATOM 672 C C . ASP A 1 90 ? -2.962 8.319 3.143 1.00 87.56 90 ASP A C 1
ATOM 674 O O . ASP A 1 90 ? -3.313 8.839 4.201 1.00 87.56 90 ASP A O 1
ATOM 678 N N . HIS A 1 91 ? -3.811 8.187 2.112 1.00 87.19 91 HIS A N 1
ATOM 679 C CA . HIS A 1 91 ? -5.196 8.689 2.102 1.00 87.19 91 HIS A CA 1
ATOM 680 C C . HIS A 1 91 ? -6.254 7.656 2.522 1.00 87.19 91 HIS A C 1
ATOM 682 O O . HIS A 1 91 ? -7.447 7.963 2.454 1.00 87.19 91 HIS A O 1
ATOM 688 N N . MET A 1 92 ? -5.871 6.457 2.978 1.00 88.25 92 MET A N 1
ATOM 689 C CA . MET A 1 92 ? -6.869 5.526 3.513 1.00 88.25 92 MET A CA 1
ATOM 690 C C . MET A 1 92 ? -7.522 6.086 4.781 1.00 88.25 92 MET A C 1
ATOM 692 O O . MET A 1 92 ? -6.839 6.560 5.696 1.00 88.25 92 MET A O 1
ATOM 696 N N . LYS A 1 93 ? -8.847 5.986 4.857 1.00 87.19 93 LYS A N 1
ATOM 697 C CA . LYS A 1 93 ? -9.653 6.520 5.952 1.00 87.19 93 LYS A CA 1
ATOM 698 C C . LYS A 1 93 ? -10.136 5.402 6.861 1.00 87.19 93 LYS A C 1
ATOM 700 O O . LYS A 1 93 ? -11.039 4.645 6.530 1.00 87.19 93 LYS A O 1
ATOM 705 N N . ILE A 1 94 ? -9.544 5.355 8.048 1.00 87.06 94 ILE A N 1
ATOM 706 C CA . ILE A 1 94 ? -10.006 4.535 9.168 1.00 87.06 94 ILE A CA 1
ATOM 707 C C . ILE A 1 94 ? -10.566 5.503 10.193 1.00 87.06 94 ILE A C 1
ATOM 709 O O . ILE A 1 94 ? -9.812 6.355 10.660 1.00 87.06 94 ILE A O 1
ATOM 713 N N . GLY A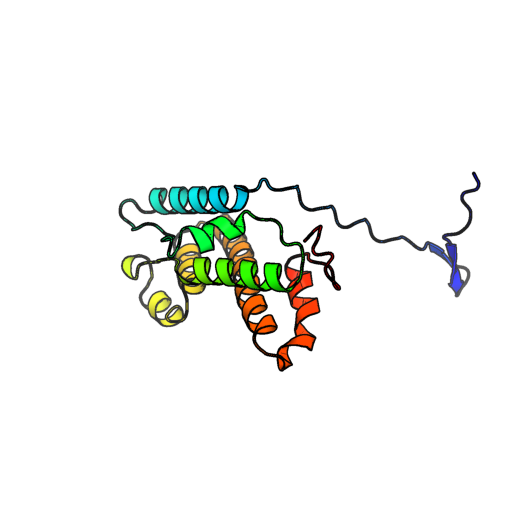 1 95 ? -11.857 5.421 10.503 1.00 83.38 95 GLY A N 1
ATOM 714 C CA . GLY A 1 95 ? -12.501 6.294 11.485 1.00 83.38 95 GLY A CA 1
ATOM 715 C C . GLY A 1 95 ? -12.087 5.967 12.923 1.00 83.38 95 GLY A C 1
ATOM 716 O O . GLY A 1 95 ? -11.659 4.850 13.212 1.00 83.38 95 GLY A O 1
ATOM 717 N N . ASP A 1 96 ? -12.142 6.952 13.823 1.00 84.56 96 ASP A N 1
ATOM 718 C CA . ASP A 1 96 ? -11.806 6.750 15.244 1.00 84.56 96 ASP A CA 1
ATOM 719 C C . ASP A 1 96 ? -12.814 5.825 15.938 1.00 84.56 96 ASP A C 1
ATOM 721 O O . ASP A 1 96 ? -12.460 5.135 16.888 1.00 84.56 96 ASP A O 1
ATOM 725 N N . GLU A 1 97 ? -14.048 5.761 15.436 1.00 85.06 97 GLU A N 1
ATOM 726 C CA . GLU A 1 97 ? -15.108 4.878 15.925 1.00 85.06 97 GLU A CA 1
ATOM 727 C C . GLU A 1 97 ? -14.789 3.386 15.762 1.00 85.06 97 GLU A C 1
ATOM 729 O O . GLU A 1 97 ? -15.410 2.544 16.404 1.00 85.06 97 GLU A O 1
ATOM 734 N N . LEU A 1 98 ? -13.817 3.063 14.906 1.00 82.88 98 LEU A N 1
ATOM 735 C CA . LEU A 1 98 ? -13.357 1.705 14.633 1.00 82.88 98 LEU A CA 1
ATOM 736 C C . LEU A 1 98 ? -12.155 1.275 15.473 1.00 82.88 98 LEU A C 1
ATOM 738 O O . LEU A 1 98 ? -11.683 0.144 15.341 1.00 82.88 98 LEU A O 1
ATOM 742 N N . LEU A 1 99 ? -11.623 2.176 16.294 1.00 85.56 99 LEU A N 1
ATOM 743 C CA . LEU A 1 99 ? -10.404 1.968 17.059 1.00 85.56 99 LEU A CA 1
ATOM 744 C C . LEU A 1 99 ? -10.703 2.081 18.557 1.00 85.56 99 LEU A C 1
ATOM 746 O O . LEU A 1 99 ? -11.531 2.880 18.992 1.00 85.56 99 LEU A O 1
ATOM 750 N N . SER A 1 100 ? -9.996 1.300 19.377 1.00 83.69 100 SER A N 1
ATOM 751 C CA . SER A 1 100 ? -9.996 1.526 20.826 1.00 83.69 100 SER A CA 1
ATOM 752 C C . SER A 1 100 ? -9.325 2.862 21.164 1.00 83.69 100 SER A C 1
ATOM 754 O O . SER A 1 100 ? -8.524 3.383 20.385 1.00 83.69 100 SER A O 1
ATOM 756 N N . GLN A 1 101 ? -9.592 3.421 22.347 1.00 82.81 101 GLN A N 1
ATOM 757 C CA . GLN A 1 101 ? -8.976 4.691 22.754 1.00 82.81 101 GLN A CA 1
ATOM 758 C C . GLN A 1 101 ? -7.441 4.609 22.787 1.00 82.81 101 GLN A C 1
ATOM 760 O O . GLN A 1 101 ? -6.755 5.553 22.382 1.00 82.81 101 GLN A O 1
ATOM 765 N N . GLU A 1 102 ? -6.892 3.480 23.235 1.00 82.31 102 GLU A N 1
ATOM 766 C CA . GLU A 1 102 ? -5.461 3.184 23.199 1.00 82.31 102 GLU A CA 1
ATOM 767 C C . GLU A 1 102 ? -4.941 3.123 21.758 1.00 82.31 102 GLU A C 1
ATOM 769 O O . GLU A 1 102 ? -3.935 3.766 21.441 1.00 82.31 102 GLU A O 1
ATOM 774 N N . ALA A 1 103 ? -5.648 2.417 20.869 1.00 81.38 103 ALA A N 1
ATOM 775 C CA . ALA A 1 103 ? -5.286 2.307 19.460 1.00 81.38 103 ALA A CA 1
ATOM 776 C C . ALA A 1 103 ? -5.296 3.673 18.765 1.00 81.38 103 ALA A C 1
ATOM 778 O O . ALA A 1 103 ? -4.348 3.999 18.049 1.00 81.38 103 ALA A O 1
ATOM 779 N N . THR A 1 104 ? -6.303 4.508 19.017 1.00 80.44 104 THR A N 1
ATOM 780 C CA . THR A 1 104 ? -6.408 5.863 18.460 1.00 80.44 104 THR A CA 1
ATOM 781 C C . THR A 1 104 ? -5.215 6.728 18.858 1.00 80.44 104 THR A C 1
ATOM 783 O O . THR A 1 104 ? -4.652 7.428 18.019 1.00 80.44 104 THR A O 1
ATOM 786 N N . LYS A 1 105 ? -4.761 6.647 20.117 1.00 79.62 105 LYS A N 1
ATOM 787 C CA . LYS A 1 105 ? -3.576 7.384 20.588 1.00 79.62 105 LYS A CA 1
ATOM 788 C C . LYS A 1 105 ? -2.287 6.893 19.926 1.00 79.62 105 LYS A C 1
ATOM 790 O O . LYS A 1 105 ? -1.458 7.715 19.550 1.00 79.62 105 LYS A O 1
ATOM 795 N N . GLN A 1 106 ? -2.125 5.579 19.772 1.00 75.31 106 GLN A N 1
ATOM 796 C CA . GLN A 1 106 ? -0.917 4.961 19.204 1.00 75.31 106 GLN A CA 1
ATOM 797 C C . GLN A 1 106 ? -0.820 5.058 17.675 1.00 75.31 106 GLN A C 1
ATOM 799 O O . GLN A 1 106 ? 0.262 4.905 17.114 1.00 75.31 106 GLN A O 1
ATOM 804 N N . SER A 1 107 ? -1.940 5.286 16.989 1.00 75.69 107 SER A N 1
ATOM 805 C CA . SER A 1 107 ? -2.032 5.297 15.523 1.00 75.69 107 SER A CA 1
ATOM 806 C C . SER A 1 107 ? -2.257 6.690 14.926 1.00 75.69 107 SER A C 1
ATOM 808 O O . SER A 1 107 ? -2.601 6.807 13.750 1.00 75.69 107 SER A O 1
ATOM 810 N N . ARG A 1 108 ? -2.021 7.755 15.706 1.00 66.31 108 ARG A N 1
ATOM 811 C CA . ARG A 1 108 ? -2.168 9.153 15.258 1.00 66.31 108 ARG A CA 1
ATOM 812 C C . ARG A 1 108 ? -1.364 9.491 13.997 1.00 66.31 108 ARG A C 1
ATOM 814 O O . ARG A 1 108 ? -1.792 10.352 13.237 1.00 66.31 108 ARG A O 1
ATOM 821 N N . ASP A 1 109 ? -0.269 8.777 13.743 1.00 67.81 109 ASP A N 1
ATOM 822 C CA . ASP A 1 109 ? 0.743 9.178 12.758 1.00 67.81 109 ASP A CA 1
ATOM 823 C C . ASP 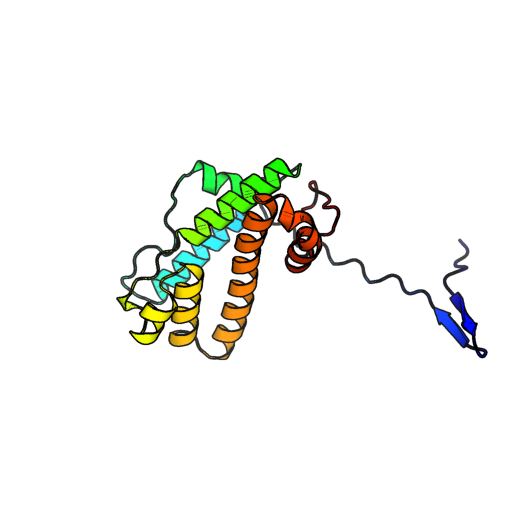A 1 109 ? 0.657 8.463 11.391 1.00 67.81 109 ASP A C 1
ATOM 825 O O . ASP A 1 109 ? 1.572 8.572 10.567 1.00 67.81 109 ASP A O 1
ATOM 829 N N . GLY A 1 110 ? -0.429 7.738 11.087 1.00 84.19 110 GLY A N 1
ATOM 830 C CA . GLY A 1 110 ? -0.622 7.259 9.712 1.00 84.19 110 GLY A CA 1
ATOM 831 C C . GLY A 1 110 ? -1.758 6.272 9.465 1.00 84.19 110 GLY A C 1
ATOM 832 O O . GLY A 1 110 ? -2.042 5.388 10.272 1.00 84.19 110 GLY A O 1
ATOM 833 N N . SER A 1 111 ? -2.344 6.373 8.272 1.00 88.94 111 SER A N 1
ATOM 834 C CA . SER A 1 111 ? -3.436 5.533 7.767 1.00 88.94 111 SER A CA 1
ATOM 835 C C . SER A 1 111 ? -3.154 4.026 7.873 1.00 88.94 111 SER A C 1
ATOM 837 O O . SER A 1 111 ? -3.979 3.279 8.391 1.00 88.94 111 SER A O 1
ATOM 839 N N . LEU A 1 112 ? -1.960 3.573 7.473 1.00 90.38 112 LEU A N 1
ATOM 840 C CA . LEU A 1 112 ? -1.544 2.166 7.567 1.00 90.38 112 LEU A CA 1
ATOM 841 C C . LEU A 1 112 ? -1.454 1.668 9.015 1.00 90.38 112 LEU A C 1
ATOM 843 O O . LEU A 1 112 ? -1.747 0.506 9.287 1.00 90.38 112 LEU A O 1
ATOM 847 N N . GLN A 1 113 ? -1.060 2.532 9.953 1.00 90.12 113 GLN A N 1
ATOM 848 C CA . GLN A 1 113 ? -0.990 2.167 11.368 1.00 90.12 113 GLN A CA 1
ATOM 849 C C . GLN A 1 113 ? -2.391 2.067 11.978 1.00 90.12 113 GLN A C 1
ATOM 851 O O . GLN A 1 113 ? -2.652 1.158 12.765 1.00 90.12 113 GLN A O 1
ATOM 856 N N . ARG A 1 114 ? -3.307 2.953 11.572 1.00 90.12 114 ARG A N 1
ATOM 857 C CA . ARG A 1 114 ? -4.727 2.865 11.939 1.00 90.12 114 ARG A CA 1
ATOM 858 C C . ARG A 1 114 ? -5.358 1.595 11.378 1.00 90.12 114 ARG A C 1
ATOM 860 O O . ARG A 1 114 ? -6.028 0.878 12.113 1.00 90.12 114 ARG A O 1
ATOM 867 N N . PHE A 1 115 ? -5.066 1.263 10.119 1.00 89.38 115 PHE A N 1
ATOM 868 C CA . PHE A 1 115 ? -5.534 0.024 9.497 1.00 89.38 115 PHE A CA 1
ATOM 869 C C . PHE A 1 115 ? -5.015 -1.200 10.257 1.00 89.38 115 PHE A C 1
ATOM 871 O O . PHE A 1 115 ? -5.781 -2.108 10.562 1.00 89.38 115 PHE A O 1
ATOM 878 N N . LYS A 1 116 ? -3.727 -1.208 10.626 1.00 90.56 116 LYS A N 1
ATOM 879 C CA . LYS A 1 116 ? -3.137 -2.276 11.441 1.00 90.56 116 LYS A CA 1
ATOM 880 C C . LYS A 1 116 ? -3.865 -2.448 12.771 1.00 90.56 116 LYS A C 1
ATOM 882 O O . LYS A 1 116 ? -4.190 -3.570 13.141 1.00 90.56 116 LYS A O 1
ATOM 887 N N . ALA A 1 117 ? -4.114 -1.350 13.480 1.00 89.88 117 ALA A N 1
ATOM 888 C CA . ALA A 1 117 ? -4.794 -1.394 14.767 1.00 89.88 117 ALA A CA 1
ATOM 889 C C . ALA A 1 117 ? -6.227 -1.935 14.640 1.00 89.88 117 ALA A C 1
ATOM 891 O O . ALA A 1 117 ? -6.624 -2.799 15.419 1.00 89.88 117 ALA A O 1
ATOM 892 N N . TRP A 1 118 ? -6.963 -1.500 13.614 1.00 88.62 118 TRP A N 1
ATOM 893 C CA . TRP A 1 118 ? -8.279 -2.054 13.297 1.00 88.62 118 TRP A CA 1
ATOM 894 C C . TRP A 1 118 ? -8.212 -3.554 12.980 1.00 88.62 118 TRP A C 1
ATOM 896 O O . TRP A 1 118 ? -9.000 -4.327 13.523 1.00 88.62 118 TRP A O 1
ATOM 906 N N . ALA A 1 119 ? -7.255 -3.978 12.148 1.00 88.62 119 ALA A N 1
ATOM 907 C CA . ALA A 1 119 ? -7.103 -5.372 11.744 1.00 88.62 119 ALA A CA 1
ATOM 908 C C . ALA A 1 119 ? -6.831 -6.281 12.953 1.00 88.62 119 ALA A C 1
ATOM 910 O O . ALA A 1 119 ? -7.453 -7.328 13.095 1.00 88.62 119 ALA A O 1
ATOM 911 N N . MET A 1 120 ? -5.966 -5.847 13.870 1.00 89.38 120 MET A N 1
ATOM 912 C CA . MET A 1 120 ? -5.681 -6.580 15.108 1.00 89.38 120 MET A CA 1
ATOM 913 C C . MET A 1 120 ? -6.890 -6.669 16.049 1.00 89.38 120 MET A C 1
ATOM 915 O O . MET A 1 120 ? -7.002 -7.625 16.807 1.00 89.38 120 MET A O 1
ATOM 919 N N . ALA A 1 121 ? -7.789 -5.685 16.017 1.00 87.62 121 ALA A N 1
ATOM 920 C CA . ALA A 1 121 ? -8.990 -5.682 16.850 1.00 87.62 121 ALA A CA 1
ATOM 921 C C . ALA A 1 121 ? -10.167 -6.456 16.228 1.00 87.62 121 ALA A C 1
ATOM 923 O O . ALA A 1 121 ? -11.035 -6.927 16.957 1.00 87.62 121 ALA A O 1
ATOM 924 N N . SER A 1 122 ? -10.213 -6.564 14.896 1.00 85.25 122 SER A N 1
ATOM 925 C CA . SER A 1 122 ? -11.424 -6.973 14.163 1.00 85.25 122 SER A CA 1
ATOM 926 C C . SER A 1 122 ? -11.289 -8.284 13.387 1.00 85.25 122 SER A C 1
ATOM 928 O O . SER A 1 122 ? -12.298 -8.839 12.947 1.00 85.25 122 SER A O 1
ATOM 930 N N . LEU A 1 123 ? -10.067 -8.769 13.153 1.00 87.69 123 LEU A N 1
ATOM 931 C CA . LEU A 1 123 ? -9.815 -10.019 12.431 1.00 87.69 123 LEU A CA 1
ATOM 932 C C . LEU A 1 123 ? -9.593 -11.187 13.403 1.00 87.69 123 LEU A C 1
ATOM 934 O O . LEU A 1 123 ? -9.204 -10.979 14.550 1.00 87.69 123 LEU A O 1
ATOM 938 N N . GLN A 1 124 ? -9.817 -12.415 12.933 1.00 90.06 124 GLN A N 1
ATOM 939 C CA . GLN A 1 124 ? -9.426 -13.634 13.655 1.00 90.06 124 GLN A CA 1
ATOM 940 C C . GLN A 1 124 ? -7.902 -13.806 13.624 1.00 90.06 124 GLN A C 1
ATOM 942 O O . GLN A 1 124 ? -7.253 -13.273 12.730 1.00 90.06 124 GLN A O 1
ATOM 947 N N . GLU A 1 125 ? -7.326 -14.545 14.572 1.00 87.88 125 GLU A N 1
ATOM 948 C CA . GLU A 1 125 ? -5.866 -14.649 14.754 1.00 87.88 125 GLU A CA 1
ATOM 949 C C . GLU A 1 125 ? -5.113 -15.073 13.475 1.00 87.88 125 GLU A C 1
ATOM 951 O O . GLU A 1 125 ? -4.120 -14.441 13.107 1.00 87.88 125 GLU A O 1
ATOM 956 N N . ASP A 1 126 ? -5.642 -16.050 12.731 1.00 86.88 126 ASP A N 1
ATOM 957 C CA . ASP A 1 126 ? -5.062 -16.494 11.455 1.00 86.88 126 ASP A CA 1
ATOM 958 C C . ASP A 1 126 ? -5.064 -15.375 10.392 1.00 86.88 126 ASP A C 1
ATOM 960 O O . ASP A 1 126 ? -4.052 -15.110 9.734 1.00 86.88 126 ASP A O 1
ATOM 964 N N . ASP A 1 127 ? -6.180 -14.648 10.275 1.00 87.19 127 ASP A N 1
ATOM 965 C CA . ASP A 1 127 ? -6.332 -13.513 9.356 1.00 87.19 127 ASP A CA 1
ATOM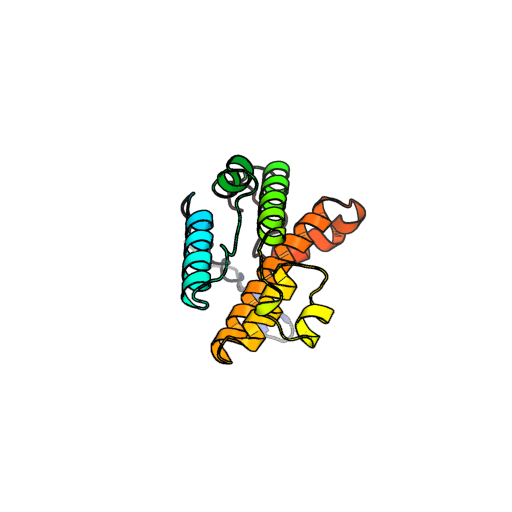 966 C C . ASP A 1 127 ? -5.448 -12.321 9.775 1.00 87.19 127 ASP A C 1
ATOM 968 O O . ASP A 1 127 ? -4.956 -11.568 8.927 1.00 87.19 127 ASP A O 1
ATOM 972 N N . GLN A 1 128 ? -5.229 -12.131 11.082 1.00 89.81 128 GLN A N 1
ATOM 973 C CA . GLN A 1 128 ? -4.389 -11.056 11.615 1.00 89.81 128 GLN A CA 1
ATOM 974 C C . GLN A 1 128 ? -2.943 -11.211 11.153 1.00 89.81 128 GLN A C 1
ATOM 976 O O . GLN A 1 128 ? -2.339 -10.233 10.706 1.00 89.81 128 GLN A O 1
ATOM 981 N N . ALA A 1 129 ? -2.386 -12.422 11.237 1.00 87.56 129 ALA A N 1
ATOM 982 C CA . ALA A 1 129 ? -1.010 -12.681 10.827 1.00 87.56 129 ALA A CA 1
ATOM 983 C C . ALA A 1 129 ? -0.802 -12.333 9.345 1.00 87.56 129 ALA A C 1
ATOM 985 O O . ALA A 1 129 ? 0.125 -11.593 8.998 1.00 87.56 129 ALA A O 1
ATOM 986 N N . GLN A 1 130 ? -1.715 -12.782 8.480 1.00 88.00 130 GLN A N 1
ATOM 987 C CA . GLN A 1 130 ? -1.663 -12.483 7.050 1.00 88.00 130 GLN A CA 1
ATOM 988 C C . GLN A 1 130 ? -1.813 -10.980 6.767 1.00 88.00 130 GLN A C 1
ATOM 990 O O . GLN A 1 130 ? -1.048 -10.419 5.976 1.00 88.00 130 GLN A O 1
ATOM 995 N N . ALA A 1 131 ? -2.752 -10.303 7.435 1.00 88.25 131 ALA A N 1
ATOM 996 C CA . ALA A 1 131 ? -2.955 -8.864 7.283 1.00 88.25 131 ALA A CA 1
ATOM 997 C C . ALA A 1 131 ? -1.729 -8.054 7.738 1.00 88.25 131 ALA A C 1
ATOM 999 O O . ALA A 1 131 ? -1.335 -7.096 7.071 1.00 88.25 131 ALA A O 1
ATOM 1000 N N . ILE A 1 132 ? -1.086 -8.445 8.841 1.00 89.56 132 ILE A N 1
ATOM 1001 C CA . ILE A 1 132 ? 0.125 -7.791 9.353 1.00 89.56 132 ILE A CA 1
ATOM 1002 C C . ILE A 1 132 ? 1.277 -7.923 8.356 1.00 89.56 132 ILE A C 1
ATOM 1004 O O . ILE A 1 132 ? 1.968 -6.935 8.101 1.00 89.56 132 ILE A O 1
ATOM 1008 N N . GLU A 1 133 ? 1.482 -9.102 7.769 1.00 87.75 133 GLU A N 1
ATOM 1009 C CA . GLU A 1 133 ? 2.519 -9.293 6.750 1.00 87.75 133 GLU A CA 1
ATOM 1010 C C . GLU A 1 133 ? 2.246 -8.473 5.482 1.00 87.75 133 GLU A C 1
ATOM 1012 O O . GLU A 1 133 ? 3.156 -7.835 4.945 1.00 87.75 133 GLU A O 1
ATOM 1017 N N . ALA A 1 134 ? 0.989 -8.399 5.035 1.00 89.62 134 ALA A N 1
ATOM 1018 C CA . ALA A 1 134 ? 0.609 -7.534 3.920 1.00 89.62 134 ALA A CA 1
ATOM 1019 C C . ALA A 1 134 ? 0.868 -6.047 4.235 1.00 89.62 134 ALA A C 1
ATOM 1021 O O . ALA A 1 134 ? 1.476 -5.333 3.435 1.00 89.62 134 ALA A O 1
ATOM 1022 N N . LEU A 1 135 ? 0.492 -5.583 5.431 1.00 90.69 135 LEU A N 1
ATOM 1023 C CA . LEU A 1 135 ? 0.721 -4.205 5.872 1.00 90.69 135 LEU A CA 1
ATOM 1024 C C . LEU A 1 135 ? 2.205 -3.861 5.971 1.00 90.69 135 LEU A C 1
ATOM 1026 O O . LEU A 1 135 ? 2.588 -2.749 5.611 1.00 90.69 135 LEU A O 1
ATOM 1030 N N . LYS A 1 136 ? 3.055 -4.801 6.403 1.00 88.88 136 LYS A N 1
ATOM 1031 C CA . LYS A 1 136 ? 4.512 -4.610 6.386 1.00 88.88 136 LYS A CA 1
ATOM 1032 C C . LYS A 1 136 ? 5.001 -4.322 4.969 1.00 88.88 136 LYS A C 1
ATOM 1034 O O . LYS A 1 136 ? 5.746 -3.364 4.789 1.00 88.88 136 LYS A O 1
ATOM 1039 N N . LYS A 1 137 ? 4.547 -5.071 3.956 1.00 87.81 137 LYS A N 1
ATOM 1040 C CA . LYS A 1 137 ? 4.910 -4.807 2.549 1.00 87.81 137 LYS A CA 1
ATOM 1041 C C . LYS A 1 137 ? 4.468 -3.410 2.097 1.00 87.81 137 LYS A C 1
ATOM 1043 O O . LYS A 1 137 ? 5.268 -2.677 1.522 1.00 87.81 137 LYS A O 1
ATOM 1048 N N . LEU A 1 138 ? 3.246 -2.992 2.436 1.00 90.12 138 LEU A N 1
ATOM 1049 C CA . LEU A 1 138 ? 2.746 -1.644 2.124 1.00 90.12 138 LEU A CA 1
ATOM 1050 C C . LEU A 1 138 ? 3.547 -0.533 2.831 1.00 90.12 138 LEU A C 1
ATOM 1052 O O . LEU A 1 138 ? 3.829 0.512 2.246 1.00 90.12 138 LEU A O 1
ATOM 1056 N N . GLN A 1 139 ? 3.979 -0.759 4.074 1.00 88.94 139 GLN A N 1
ATOM 1057 C CA . GLN A 1 139 ? 4.862 0.168 4.789 1.00 88.94 139 GLN A CA 1
ATOM 1058 C C . GLN A 1 139 ? 6.237 0.288 4.116 1.00 88.94 139 GLN A C 1
ATOM 1060 O O . GLN A 1 139 ? 6.796 1.384 4.072 1.00 88.94 139 GLN A O 1
ATOM 1065 N N . GLN A 1 140 ? 6.766 -0.798 3.544 1.00 86.38 140 GLN A N 1
ATOM 1066 C CA . GLN A 1 140 ? 8.037 -0.766 2.812 1.00 86.38 140 GLN A CA 1
ATOM 1067 C C . GLN A 1 140 ? 7.956 0.073 1.534 1.00 86.38 140 GLN A C 1
ATOM 1069 O O . GLN A 1 140 ? 8.887 0.821 1.252 1.00 86.38 140 GLN A O 1
ATOM 1074 N N . ILE A 1 141 ? 6.828 0.054 0.821 1.00 86.44 141 ILE A N 1
ATOM 1075 C CA . ILE A 1 141 ? 6.572 0.937 -0.336 1.00 86.44 141 ILE A CA 1
ATOM 1076 C C . ILE A 1 141 ? 6.673 2.417 0.078 1.00 86.44 141 ILE A C 1
ATOM 1078 O O . ILE A 1 141 ? 7.332 3.232 -0.580 1.00 86.44 141 ILE A O 1
ATOM 1082 N N . ARG A 1 142 ? 6.097 2.766 1.237 1.00 85.12 142 ARG A N 1
ATOM 1083 C CA . ARG A 1 142 ? 6.190 4.117 1.817 1.00 85.12 142 ARG A CA 1
ATOM 1084 C C . ARG A 1 142 ? 7.627 4.479 2.209 1.00 85.12 142 ARG A C 1
ATOM 1086 O O . ARG A 1 142 ? 8.067 5.598 1.953 1.00 85.12 142 ARG A O 1
ATOM 1093 N N . MET A 1 143 ? 8.376 3.548 2.802 1.00 84.19 143 MET A N 1
ATOM 1094 C CA . MET A 1 143 ? 9.794 3.756 3.125 1.00 84.19 143 MET A CA 1
ATOM 1095 C C . MET A 1 143 ? 10.647 3.941 1.867 1.00 84.19 143 MET A C 1
ATOM 1097 O O . MET A 1 143 ? 11.522 4.807 1.837 1.00 84.19 143 MET A O 1
ATOM 1101 N N . LEU A 1 144 ? 10.354 3.182 0.811 1.00 84.81 144 LEU A N 1
ATOM 1102 C CA . LEU A 1 144 ? 11.044 3.269 -0.468 1.00 84.81 144 LEU A CA 1
ATOM 1103 C C . LEU A 1 144 ? 10.892 4.661 -1.095 1.00 84.81 144 LEU A C 1
ATOM 1105 O O . LEU A 1 144 ? 11.886 5.219 -1.558 1.00 84.81 144 LEU A O 1
ATOM 1109 N N . ARG A 1 145 ? 9.700 5.278 -1.011 1.00 84.25 145 ARG A N 1
ATOM 1110 C CA . ARG A 1 145 ? 9.486 6.685 -1.415 1.00 84.25 145 ARG A CA 1
ATOM 1111 C C . ARG A 1 145 ? 10.488 7.609 -0.721 1.00 84.25 145 ARG A C 1
ATOM 1113 O O . ARG A 1 145 ? 11.157 8.399 -1.381 1.00 84.25 145 ARG A O 1
ATOM 1120 N N . ASN A 1 146 ? 10.630 7.483 0.597 1.00 81.56 146 ASN A N 1
ATOM 1121 C CA . ASN A 1 146 ? 11.538 8.329 1.374 1.00 81.56 146 ASN A CA 1
ATOM 1122 C C . ASN A 1 146 ? 13.008 8.109 0.980 1.00 81.56 146 ASN A C 1
ATOM 1124 O O . ASN A 1 146 ? 13.785 9.063 0.956 1.00 81.56 146 ASN A O 1
ATOM 1128 N N . HIS A 1 147 ? 13.393 6.877 0.631 1.00 81.12 147 HIS A N 1
ATOM 1129 C CA . HIS A 1 147 ? 14.752 6.578 0.176 1.00 81.12 147 HIS A CA 1
ATOM 1130 C C . HIS A 1 147 ? 15.088 7.195 -1.188 1.00 81.12 147 HIS A C 1
ATOM 1132 O O . HIS A 1 147 ? 16.235 7.571 -1.414 1.00 81.12 147 HIS A O 1
ATOM 1138 N N . PHE A 1 148 ? 14.106 7.346 -2.079 1.00 76.44 148 PHE A N 1
ATOM 1139 C CA . PHE A 1 148 ? 14.307 8.051 -3.346 1.00 76.44 148 PHE A CA 1
ATOM 1140 C C . PHE A 1 148 ? 14.406 9.576 -3.187 1.00 76.44 148 PHE A C 1
ATOM 1142 O O . PHE A 1 148 ? 15.107 10.221 -3.962 1.00 76.44 148 PHE A O 1
ATOM 1149 N N . LEU A 1 149 ? 13.730 10.158 -2.189 1.00 71.44 149 LEU A N 1
ATOM 1150 C CA . LEU A 1 149 ? 13.674 11.612 -1.985 1.00 71.44 149 LEU A CA 1
ATOM 1151 C C . LEU A 1 149 ? 14.913 12.199 -1.292 1.00 71.44 149 LEU A C 1
ATOM 1153 O O . LEU A 1 149 ? 15.202 13.383 -1.454 1.00 71.44 149 LEU A O 1
ATOM 1157 N N . HIS A 1 150 ? 15.658 11.398 -0.529 1.00 69.06 150 HIS A N 1
ATOM 1158 C CA . HIS A 1 150 ? 16.823 11.868 0.220 1.00 69.06 150 HIS A CA 1
ATOM 1159 C C . HIS A 1 150 ? 18.110 11.220 -0.302 1.00 69.06 150 HIS A C 1
ATOM 1161 O O . HIS A 1 150 ? 18.314 10.016 -0.168 1.00 69.06 150 HIS A O 1
ATOM 1167 N N . SER A 1 151 ? 19.025 12.032 -0.839 1.00 54.66 151 SER A N 1
ATOM 1168 C CA . SER A 1 151 ? 20.303 11.590 -1.429 1.00 54.66 151 SER A CA 1
ATOM 1169 C C . SER A 1 151 ? 21.177 10.739 -0.489 1.00 54.66 151 SER A C 1
ATOM 1171 O O . SER A 1 151 ? 21.920 9.877 -0.956 1.00 54.66 151 SER A O 1
ATOM 1173 N N . GLY A 1 152 ? 21.047 10.907 0.833 1.00 52.56 152 GLY A N 1
ATOM 1174 C CA . GLY A 1 152 ? 21.746 10.109 1.852 1.00 52.56 152 GLY A CA 1
ATOM 1175 C C . GLY A 1 152 ? 21.194 8.692 2.082 1.00 52.56 152 GLY A C 1
ATOM 1176 O O . GLY A 1 152 ? 21.850 7.886 2.737 1.00 52.56 152 GLY A O 1
ATOM 1177 N N . ALA A 1 153 ? 20.018 8.355 1.543 1.00 55.00 153 ALA A N 1
ATOM 1178 C CA . ALA A 1 153 ? 19.387 7.040 1.697 1.00 55.00 153 ALA A CA 1
ATOM 1179 C C . ALA A 1 153 ? 19.780 6.023 0.606 1.00 55.00 153 ALA A C 1
ATOM 1181 O O . ALA A 1 153 ? 19.353 4.867 0.650 1.00 55.00 153 ALA A O 1
ATOM 1182 N N . SER A 1 154 ? 20.640 6.428 -0.335 1.00 60.56 154 SER A N 1
ATOM 1183 C CA . SER A 1 154 ? 21.116 5.605 -1.456 1.00 60.56 154 SER A CA 1
ATOM 1184 C C . SER A 1 154 ? 21.720 4.258 -1.015 1.00 60.56 154 SER A C 1
ATOM 1186 O O . SER A 1 154 ? 21.534 3.246 -1.685 1.00 60.56 154 SER A O 1
ATOM 1188 N N . SER A 1 155 ? 22.352 4.190 0.165 1.00 68.94 155 SER A N 1
ATOM 1189 C CA . SER A 1 155 ? 22.935 2.946 0.699 1.00 68.94 155 SER A CA 1
ATOM 1190 C C . SER A 1 155 ? 21.905 1.906 1.164 1.00 68.94 155 SER A C 1
ATOM 1192 O O . SER A 1 155 ? 22.227 0.723 1.238 1.00 68.94 155 SER A O 1
ATOM 1194 N N . LYS A 1 156 ? 20.663 2.313 1.464 1.00 75.88 156 LYS A N 1
ATOM 1195 C CA . LYS A 1 156 ? 19.576 1.420 1.921 1.00 75.88 156 LYS A CA 1
ATOM 1196 C C . LYS A 1 156 ? 18.628 0.999 0.798 1.00 75.88 156 LYS A C 1
ATOM 1198 O O . LYS A 1 156 ? 17.772 0.134 1.007 1.00 75.88 156 LYS A O 1
ATOM 1203 N N . LEU A 1 157 ? 18.775 1.600 -0.381 1.00 79.31 157 LEU A N 1
ATOM 1204 C CA . LEU A 1 157 ? 17.920 1.353 -1.534 1.00 79.31 157 LEU A CA 1
ATOM 1205 C C . LEU A 1 157 ? 17.956 -0.117 -2.004 1.00 79.31 157 LEU A C 1
ATOM 1207 O O . LEU A 1 157 ? 16.871 -0.677 -2.154 1.00 79.31 157 LEU A O 1
ATOM 1211 N N . PRO A 1 158 ? 19.123 -0.791 -2.138 1.00 81.56 158 PRO A N 1
ATOM 1212 C CA . PRO A 1 158 ? 19.160 -2.192 -2.573 1.00 81.56 158 PRO A CA 1
ATOM 1213 C C . PRO A 1 158 ? 18.385 -3.129 -1.641 1.00 81.56 158 PRO A C 1
ATOM 1215 O O . PRO A 1 158 ? 17.584 -3.937 -2.099 1.00 81.56 158 PRO A O 1
ATOM 1218 N N . ASN A 1 159 ? 18.547 -2.964 -0.324 1.00 81.25 159 ASN A N 1
ATOM 1219 C CA . ASN A 1 159 ? 17.830 -3.775 0.664 1.00 81.25 159 ASN A CA 1
ATOM 1220 C C . ASN A 1 159 ? 16.317 -3.525 0.618 1.00 81.25 159 ASN A C 1
ATOM 1222 O O . ASN A 1 159 ? 15.535 -4.456 0.764 1.00 81.25 159 ASN A O 1
ATOM 1226 N N . SER A 1 160 ? 15.900 -2.275 0.398 1.00 80.44 160 SER A N 1
ATOM 1227 C CA . SER A 1 160 ? 14.475 -1.920 0.334 1.00 80.44 160 SER A CA 1
ATOM 1228 C C . SER A 1 160 ? 13.799 -2.501 -0.911 1.00 80.44 160 SER A C 1
ATOM 1230 O O . SER A 1 160 ? 12.672 -2.976 -0.829 1.00 80.44 160 SER A O 1
ATOM 1232 N N . LEU A 1 161 ? 14.502 -2.505 -2.048 1.00 82.12 161 LEU A N 1
ATOM 1233 C CA . LEU A 1 161 ? 14.041 -3.135 -3.288 1.00 82.12 161 LEU A CA 1
ATOM 1234 C C . LEU A 1 161 ? 13.964 -4.660 -3.148 1.00 82.12 161 LEU A C 1
ATOM 1236 O O . LEU A 1 161 ? 12.956 -5.254 -3.524 1.00 82.12 161 LEU A O 1
ATOM 1240 N N . ALA A 1 162 ? 14.962 -5.279 -2.509 1.00 83.06 162 ALA A N 1
ATOM 1241 C CA . ALA A 1 162 ? 14.983 -6.721 -2.273 1.00 83.06 162 ALA A CA 1
ATOM 1242 C C . ALA A 1 162 ? 13.789 -7.207 -1.431 1.00 83.06 162 ALA A C 1
ATOM 1244 O O . ALA A 1 162 ? 13.242 -8.273 -1.705 1.00 83.06 162 ALA A O 1
ATOM 1245 N N . VAL A 1 163 ? 13.327 -6.418 -0.452 1.00 81.00 163 VAL A N 1
ATOM 1246 C CA . VAL A 1 163 ? 12.119 -6.741 0.338 1.00 81.00 163 VAL A CA 1
ATOM 1247 C C . VAL A 1 163 ? 10.852 -6.771 -0.527 1.00 81.00 163 VAL A C 1
ATOM 1249 O O . VAL A 1 163 ? 9.921 -7.521 -0.232 1.00 81.00 163 VAL A O 1
ATOM 1252 N N . LEU A 1 164 ? 10.821 -5.995 -1.610 1.00 78.25 164 LEU A N 1
ATOM 1253 C CA . LEU A 1 164 ? 9.739 -6.009 -2.595 1.00 78.25 164 LEU A CA 1
ATOM 1254 C C . LEU A 1 164 ? 9.957 -7.049 -3.706 1.00 78.25 164 LEU A C 1
ATOM 1256 O O . LEU A 1 164 ? 9.144 -7.136 -4.619 1.00 78.25 164 LEU A O 1
ATOM 1260 N N . GLY A 1 165 ? 11.032 -7.843 -3.638 1.00 80.00 165 GLY A N 1
ATOM 1261 C CA . GLY A 1 165 ? 11.395 -8.806 -4.679 1.00 80.00 165 GLY A CA 1
ATOM 1262 C C . GLY A 1 165 ? 12.008 -8.171 -5.931 1.00 80.00 165 GLY A C 1
ATOM 1263 O O . GLY A 1 165 ? 12.172 -8.856 -6.936 1.00 80.00 165 GLY A O 1
ATOM 1264 N N . ILE A 1 166 ? 12.367 -6.886 -5.883 1.00 80.81 166 ILE A N 1
ATOM 1265 C CA . ILE A 1 166 ? 12.971 -6.170 -7.008 1.00 80.81 166 ILE A CA 1
ATOM 1266 C C . ILE A 1 166 ? 14.493 -6.332 -6.935 1.00 80.81 166 ILE A C 1
ATOM 1268 O O . ILE A 1 166 ? 15.125 -6.010 -5.925 1.00 80.81 166 ILE A O 1
ATOM 1272 N N . SER A 1 167 ? 15.088 -6.833 -8.017 1.00 80.81 167 SER A N 1
ATOM 1273 C CA . SER A 1 167 ? 16.541 -7.013 -8.124 1.00 80.81 167 SER A CA 1
ATOM 1274 C C . SER A 1 167 ? 17.279 -5.669 -8.185 1.00 80.81 167 SER A C 1
ATOM 1276 O O . SER A 1 167 ? 16.718 -4.663 -8.614 1.00 80.81 167 SER A O 1
ATOM 1278 N N . TYR A 1 168 ? 18.552 -5.642 -7.772 1.00 74.75 168 TYR A N 1
ATOM 1279 C CA . TYR A 1 168 ? 19.411 -4.461 -7.898 1.00 74.75 168 TYR A CA 1
ATOM 1280 C C . TYR A 1 168 ? 20.667 -4.771 -8.736 1.00 74.75 168 TYR A C 1
ATOM 1282 O O . TYR A 1 168 ? 21.387 -5.711 -8.393 1.00 74.75 168 TYR A O 1
ATOM 1290 N N . PRO A 1 169 ? 20.986 -3.972 -9.773 1.00 76.38 169 PRO A N 1
ATOM 1291 C CA . PRO A 1 169 ? 20.192 -2.854 -10.289 1.00 76.38 169 PRO A CA 1
ATOM 1292 C C . PRO A 1 169 ? 18.849 -3.337 -10.882 1.00 76.38 169 PRO A C 1
ATOM 1294 O O . PRO A 1 169 ? 18.809 -4.438 -11.431 1.00 76.38 169 PRO A O 1
ATOM 1297 N N . PRO A 1 170 ? 17.757 -2.557 -10.766 1.00 75.00 170 PRO A N 1
ATOM 1298 C CA . PRO A 1 170 ? 16.466 -2.952 -11.323 1.00 75.00 170 PRO A CA 1
ATOM 1299 C C . PRO A 1 170 ? 16.507 -3.016 -12.846 1.00 75.00 170 PRO A C 1
ATOM 1301 O O . PRO A 1 170 ? 17.020 -2.100 -13.494 1.00 75.00 170 PRO A O 1
ATOM 1304 N N . ASP A 1 171 ? 15.915 -4.066 -13.404 1.00 75.06 171 ASP A N 1
ATOM 1305 C CA . ASP A 1 171 ? 15.504 -4.076 -14.802 1.00 75.06 171 ASP A CA 1
ATOM 1306 C C . ASP A 1 171 ? 14.132 -3.410 -14.889 1.00 75.06 171 ASP A C 1
ATOM 1308 O O . ASP A 1 171 ? 13.106 -4.048 -14.669 1.00 75.06 171 ASP A O 1
ATOM 1312 N N . TRP A 1 172 ? 14.114 -2.103 -15.151 1.00 70.00 172 TRP A N 1
ATOM 1313 C CA . TRP A 1 172 ? 12.874 -1.325 -15.166 1.00 70.00 172 TRP A CA 1
ATOM 1314 C C . TRP A 1 172 ? 11.862 -1.834 -16.195 1.00 70.00 172 TRP A C 1
ATOM 1316 O O . TRP A 1 172 ? 10.677 -1.640 -15.987 1.00 70.00 172 TRP A O 1
ATOM 1326 N N . GLY A 1 173 ? 12.299 -2.517 -17.260 1.00 58.66 173 GLY A N 1
ATOM 1327 C CA . GLY A 1 173 ? 11.393 -3.121 -18.239 1.00 58.66 173 GLY A CA 1
ATOM 1328 C C . GLY A 1 173 ? 10.669 -4.377 -17.736 1.00 58.66 173 GLY A C 1
ATOM 1329 O O . GLY A 1 173 ? 9.767 -4.860 -18.419 1.00 58.66 173 GLY A O 1
ATOM 1330 N N . GLN A 1 174 ? 11.062 -4.909 -16.573 1.00 55.16 174 GLN A N 1
ATOM 1331 C CA . GLN A 1 174 ? 10.474 -6.089 -15.927 1.00 55.16 174 GLN A CA 1
ATOM 1332 C C . GLN A 1 174 ? 10.126 -5.871 -14.440 1.00 55.16 174 GLN A C 1
ATOM 1334 O O . GLN A 1 174 ? 9.822 -6.843 -13.745 1.00 55.16 174 GLN A O 1
ATOM 1339 N N . ALA A 1 175 ? 10.211 -4.630 -13.948 1.00 50.34 175 ALA A N 1
ATOM 1340 C CA . ALA A 1 175 ? 9.995 -4.265 -12.545 1.00 50.34 175 ALA A CA 1
ATOM 1341 C C . ALA A 1 175 ? 8.539 -3.903 -12.227 1.00 50.34 175 ALA A C 1
ATOM 1343 O O . ALA A 1 175 ? 7.845 -3.351 -13.113 1.00 50.34 175 ALA A O 1
#

pLDDT: mean 79.17, std 12.04, range [39.47, 90.75]

Foldseek 3Di:
DDPDDQWDDPPDPDIDGNDDPDPPPQDPDDALCNVVVVLVVVQVVVCVLPVDDDGQWDDPDPVLVSLLSDQFQDDVSVLSNLVSLLVRQQRGDDDPVLADPVQCVVQVPGSLSSVLRSLVVRDDPVSNVVSVLVSVLSVLSNVLNVLVVDPVSVVCNQVSCVSVVAHPVGNSNRD

Secondary structure (DSSP, 8-state):
------EEE-STT-EEE-PPPPP-PPPP---TTHHHHHHHHHHHHHHHHSTTPPPSB--S-HHHHHGGGSPP-SHHHHHHHHHHHHHHHHTB---GGGS-HHHHHHTTT-HHHHHHHHHHHHS-HHHHHHHHHHHHHHHHHHHHHHHHH-GGGGGGHHHHHHHTT--SS--GGG-